Protein AF-A0A9N8V2U1-F1 (afdb_monomer_lite)

Structure (mmCIF, N/CA/C/O backbone):
data_AF-A0A9N8V2U1-F1
#
_entry.id   AF-A0A9N8V2U1-F1
#
loop_
_atom_site.group_PDB
_atom_site.id
_atom_site.type_symbol
_atom_site.label_atom_id
_atom_site.label_alt_id
_atom_site.label_comp_id
_atom_site.label_asym_id
_atom_site.label_entity_id
_atom_site.label_seq_id
_atom_site.pdbx_PDB_ins_code
_atom_site.Cartn_x
_atom_site.Cartn_y
_atom_site.Cartn_z
_atom_site.occupancy
_atom_site.B_iso_or_equiv
_atom_site.auth_seq_id
_atom_site.auth_comp_id
_atom_site.auth_asym_id
_atom_site.auth_atom_id
_atom_site.pdbx_PDB_model_num
ATOM 1 N N . MET A 1 1 ? 3.884 -5.755 17.300 1.00 76.00 1 MET A N 1
ATOM 2 C CA . MET A 1 1 ? 3.274 -5.084 16.131 1.00 76.00 1 MET A CA 1
ATOM 3 C C . MET A 1 1 ? 3.412 -3.585 16.310 1.00 76.00 1 MET A C 1
ATOM 5 O O . MET A 1 1 ? 2.839 -3.036 17.245 1.00 76.00 1 MET A O 1
ATOM 9 N N . THR A 1 2 ? 4.179 -2.945 15.437 1.00 86.50 2 THR A N 1
ATOM 10 C CA . THR A 1 2 ? 4.419 -1.501 15.442 1.00 86.50 2 THR A CA 1
ATOM 11 C C . THR A 1 2 ? 3.370 -0.792 14.589 1.00 86.50 2 TH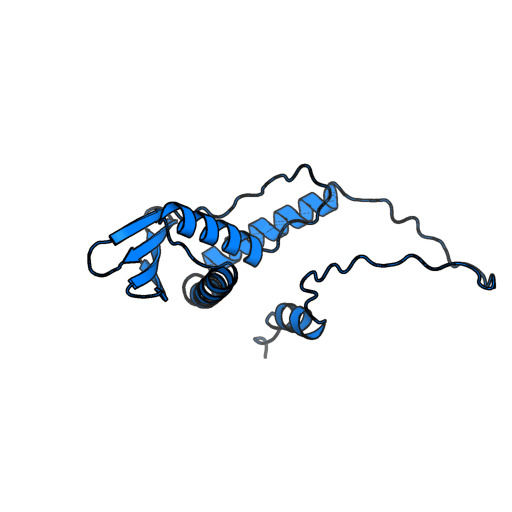R A C 1
ATOM 13 O O . THR A 1 2 ? 3.144 -1.158 13.436 1.00 86.50 2 THR A O 1
ATOM 16 N N . HIS A 1 3 ? 2.723 0.227 15.150 1.00 88.94 3 HIS A N 1
ATOM 17 C CA . HIS A 1 3 ? 1.723 1.039 14.461 1.00 88.94 3 HIS A CA 1
ATOM 18 C C . HIS A 1 3 ? 2.393 2.137 13.625 1.00 88.94 3 HIS A C 1
ATOM 20 O O . HIS A 1 3 ? 3.083 2.993 14.174 1.00 88.94 3 HIS A O 1
ATOM 26 N N . LEU A 1 4 ? 2.163 2.144 12.309 1.00 86.88 4 LEU A N 1
ATOM 27 C CA . LEU A 1 4 ? 2.880 3.014 11.369 1.00 86.88 4 LEU A CA 1
ATOM 28 C C . LEU A 1 4 ? 2.038 4.167 10.811 1.00 86.88 4 LEU A C 1
ATOM 30 O O . LEU A 1 4 ? 2.578 5.240 10.553 1.00 86.88 4 LEU A O 1
ATOM 34 N N . SER A 1 5 ? 0.733 3.966 10.616 1.00 91.75 5 SER A N 1
ATOM 35 C CA . SER A 1 5 ? -0.196 5.002 10.138 1.00 91.75 5 SER A CA 1
ATOM 36 C C . SER A 1 5 ? -1.623 4.684 10.578 1.00 91.75 5 SER A C 1
ATOM 38 O O . SER A 1 5 ? -1.994 3.515 10.676 1.00 91.75 5 SER A O 1
ATOM 40 N N . SER A 1 6 ? -2.425 5.723 10.823 1.00 92.31 6 SER A N 1
ATOM 41 C CA . SER A 1 6 ? -3.859 5.611 11.104 1.00 92.31 6 SER A CA 1
ATOM 42 C C . SER A 1 6 ? -4.644 6.671 10.344 1.00 92.31 6 SER A C 1
ATOM 44 O O . SER A 1 6 ? -4.314 7.865 10.345 1.00 92.31 6 SER A O 1
ATOM 46 N N . ILE A 1 7 ? -5.698 6.229 9.664 1.00 91.44 7 ILE A N 1
ATOM 47 C CA . ILE A 1 7 ? -6.534 7.076 8.825 1.00 91.44 7 ILE A CA 1
ATOM 48 C C . ILE A 1 7 ? -8.005 6.812 9.140 1.00 91.44 7 ILE A C 1
ATOM 50 O O . ILE A 1 7 ? -8.463 5.682 8.972 1.00 91.44 7 ILE A O 1
ATOM 54 N N . PRO A 1 8 ? -8.774 7.843 9.532 1.00 89.69 8 PRO A N 1
ATOM 55 C CA . PRO A 1 8 ? -10.215 7.704 9.680 1.00 89.69 8 PRO A CA 1
ATOM 56 C C . PRO A 1 8 ? -10.865 7.512 8.307 1.00 89.69 8 PRO A C 1
ATOM 58 O O . PRO A 1 8 ? -10.585 8.258 7.364 1.00 89.69 8 PRO A O 1
ATOM 61 N N . VAL A 1 9 ? -11.741 6.515 8.195 1.00 86.56 9 VAL A N 1
ATOM 62 C CA . VAL A 1 9 ? -12.479 6.187 6.970 1.00 86.56 9 VAL A CA 1
ATOM 63 C C . VAL A 1 9 ? -13.924 5.847 7.326 1.00 86.56 9 VAL A C 1
ATOM 65 O O . VAL A 1 9 ? -14.227 4.785 7.874 1.00 86.56 9 VAL A O 1
ATOM 68 N N . GLY A 1 10 ? -14.837 6.765 7.001 1.00 84.44 10 GLY A N 1
ATOM 69 C CA . GLY A 1 10 ? -16.247 6.643 7.367 1.00 84.44 10 GLY A CA 1
ATOM 70 C C . GLY A 1 10 ? -16.422 6.613 8.887 1.00 84.44 10 GLY A C 1
ATOM 71 O O . GLY A 1 10 ? -16.041 7.559 9.568 1.00 84.44 10 GLY A O 1
ATOM 72 N N . ARG A 1 11 ? -17.001 5.524 9.407 1.00 83.81 11 ARG A N 1
ATOM 73 C CA . ARG A 1 11 ? -17.180 5.289 10.853 1.00 83.81 11 ARG A CA 1
ATOM 74 C C . ARG A 1 11 ? -16.014 4.537 11.505 1.00 83.81 11 ARG A C 1
ATOM 76 O O . ARG A 1 11 ? -16.026 4.352 12.715 1.00 83.81 11 ARG A O 1
ATOM 83 N N . GLY A 1 12 ? -15.041 4.097 10.711 1.00 89.56 12 GLY A N 1
ATOM 84 C CA . GLY A 1 12 ? -13.932 3.270 11.167 1.00 89.56 12 GLY A CA 1
ATOM 85 C C . GLY A 1 12 ? -12.568 3.915 10.956 1.00 89.56 12 GLY A C 1
ATOM 86 O O . GLY A 1 12 ? -12.449 5.074 10.557 1.00 89.56 12 GLY A O 1
ATOM 87 N N . HIS A 1 13 ? -11.529 3.130 11.211 1.00 92.56 13 HIS A N 1
ATOM 88 C CA . HIS A 1 13 ? -10.133 3.497 11.027 1.00 92.56 13 HIS A CA 1
ATOM 89 C C . HIS A 1 13 ? -9.410 2.425 10.224 1.00 92.56 13 HIS A C 1
ATOM 91 O O . HIS A 1 13 ? -9.541 1.234 10.502 1.00 92.56 13 HIS A O 1
ATOM 97 N N . ILE A 1 14 ? -8.629 2.869 9.244 1.00 92.88 14 ILE A N 1
ATOM 98 C CA . ILE A 1 14 ? -7.627 2.051 8.571 1.00 92.88 14 ILE A CA 1
ATOM 99 C C . ILE A 1 14 ? -6.306 2.264 9.291 1.00 92.88 14 ILE A C 1
ATOM 101 O O . ILE A 1 14 ? -5.869 3.402 9.460 1.00 92.88 14 ILE A O 1
ATOM 105 N N . ILE A 1 15 ? -5.674 1.171 9.692 1.00 92.81 15 ILE A N 1
ATOM 106 C CA . ILE A 1 15 ? -4.421 1.179 10.431 1.00 92.81 15 ILE A CA 1
ATOM 107 C C . ILE A 1 15 ? -3.395 0.360 9.655 1.00 92.81 15 ILE A C 1
ATOM 109 O O . ILE A 1 15 ? -3.658 -0.778 9.277 1.00 92.81 15 ILE A O 1
ATOM 113 N N . PHE A 1 16 ? -2.218 0.932 9.430 1.00 91.88 16 PHE A N 1
ATOM 114 C CA . PHE A 1 16 ? -1.090 0.230 8.832 1.00 91.88 16 PHE A CA 1
ATOM 115 C C . PHE A 1 16 ? -0.108 -0.163 9.934 1.00 91.88 16 PHE A C 1
ATOM 117 O O . PHE A 1 16 ? 0.340 0.702 10.692 1.00 91.88 16 PHE A O 1
ATOM 124 N N . VAL A 1 17 ? 0.227 -1.450 10.035 1.00 92.12 17 VAL A N 1
ATOM 125 C CA . VAL A 1 17 ? 1.145 -1.968 11.061 1.00 92.12 17 VAL A CA 1
ATOM 126 C C . VAL A 1 17 ? 2.238 -2.835 10.458 1.00 92.12 17 VAL A C 1
ATOM 128 O O . VAL A 1 17 ? 2.054 -3.463 9.414 1.00 92.12 17 VAL A O 1
ATOM 131 N N . ARG A 1 18 ? 3.360 -2.917 11.171 1.00 90.00 18 ARG A N 1
ATOM 132 C CA . ARG A 1 18 ? 4.438 -3.871 10.918 1.00 90.00 18 ARG A CA 1
ATOM 133 C C . ARG A 1 18 ? 4.484 -4.923 12.016 1.00 90.00 18 ARG A C 1
ATOM 135 O O . ARG A 1 18 ? 4.413 -4.606 13.204 1.00 90.00 18 ARG A O 1
ATOM 142 N N . ASN A 1 19 ? 4.617 -6.181 11.625 1.00 87.44 19 ASN A N 1
ATOM 143 C CA . ASN A 1 19 ? 5.007 -7.254 12.518 1.00 87.44 19 ASN A CA 1
ATOM 144 C C . ASN A 1 19 ? 6.539 -7.323 12.562 1.00 87.44 19 ASN A C 1
ATOM 146 O O . ASN A 1 19 ? 7.168 -7.722 11.584 1.00 87.44 19 ASN A O 1
ATOM 150 N N . ASP A 1 20 ? 7.126 -6.897 13.679 1.00 80.38 20 ASP A N 1
ATOM 151 C CA . ASP A 1 20 ? 8.576 -6.739 13.813 1.00 80.38 20 ASP A CA 1
ATOM 152 C C . ASP A 1 20 ? 9.329 -8.079 13.749 1.00 80.38 20 ASP A C 1
ATOM 154 O O . ASP A 1 20 ? 10.437 -8.119 13.219 1.00 80.38 20 ASP A O 1
ATOM 158 N N . ASP A 1 21 ? 8.700 -9.181 14.173 1.00 78.94 21 ASP A N 1
ATOM 159 C CA . ASP A 1 21 ? 9.329 -10.510 14.195 1.00 78.94 21 ASP A CA 1
ATOM 160 C C . ASP A 1 21 ? 9.444 -11.132 12.794 1.00 78.94 21 ASP A C 1
ATOM 162 O O . ASP A 1 21 ? 10.414 -11.819 12.483 1.00 78.94 21 ASP A O 1
ATOM 166 N N . ALA A 1 22 ? 8.455 -10.878 11.931 1.00 73.19 22 ALA A N 1
ATOM 167 C CA . ALA A 1 22 ? 8.350 -11.490 10.603 1.00 73.19 22 ALA A CA 1
ATOM 168 C C . ALA A 1 22 ? 8.667 -10.525 9.447 1.00 73.19 22 ALA A C 1
ATOM 170 O O . ALA A 1 22 ? 8.659 -10.941 8.292 1.00 73.19 22 ALA A O 1
ATOM 171 N N . ARG A 1 23 ? 8.903 -9.233 9.735 1.00 75.19 23 ARG A N 1
ATOM 172 C CA . ARG A 1 23 ? 8.973 -8.138 8.740 1.00 75.19 23 ARG A CA 1
ATOM 173 C C . ARG A 1 23 ? 7.769 -8.088 7.792 1.00 75.19 23 ARG A C 1
ATOM 175 O O . ARG A 1 23 ? 7.852 -7.578 6.677 1.00 75.19 23 ARG A O 1
ATOM 182 N N . ASP A 1 24 ? 6.639 -8.598 8.261 1.00 85.56 24 ASP A N 1
ATOM 183 C CA . ASP A 1 24 ? 5.386 -8.588 7.527 1.00 85.56 24 ASP A CA 1
ATOM 184 C C . ASP A 1 24 ? 4.621 -7.297 7.808 1.00 85.56 24 ASP A C 1
ATOM 186 O O . ASP A 1 24 ? 4.630 -6.774 8.924 1.00 85.56 24 ASP A O 1
ATOM 190 N N . TYR A 1 25 ? 3.893 -6.817 6.808 1.00 89.06 25 TYR A N 1
ATOM 191 C CA . TYR A 1 25 ? 3.061 -5.626 6.916 1.00 89.06 25 TYR A CA 1
ATOM 192 C C . TYR A 1 25 ? 1.590 -6.011 6.843 1.00 89.06 25 TYR A C 1
ATOM 194 O O . TYR A 1 25 ? 1.222 -6.937 6.123 1.00 89.06 25 TYR A O 1
ATOM 202 N N . TYR A 1 26 ? 0.741 -5.301 7.582 1.00 90.00 26 TYR A N 1
ATOM 203 C CA . TYR A 1 26 ? -0.694 -5.565 7.620 1.00 90.00 26 TYR A CA 1
ATOM 204 C C . TYR A 1 26 ? -1.492 -4.268 7.538 1.00 90.00 26 TYR A C 1
ATOM 206 O O . TYR A 1 26 ? -1.127 -3.249 8.130 1.00 90.00 26 TYR A O 1
ATOM 214 N N . VAL A 1 27 ? -2.619 -4.339 6.833 1.00 91.62 27 VAL A N 1
ATOM 215 C CA . VAL A 1 27 ? -3.658 -3.310 6.833 1.00 91.62 27 VAL A CA 1
ATOM 216 C C . VAL A 1 27 ? -4.811 -3.818 7.679 1.00 91.62 27 VAL A C 1
ATOM 218 O O . VAL A 1 27 ? -5.380 -4.871 7.395 1.00 91.62 27 VAL A O 1
ATOM 221 N N . LEU A 1 28 ? -5.150 -3.071 8.720 1.00 92.62 28 LEU A N 1
ATOM 222 C CA . LEU A 1 28 ? -6.261 -3.357 9.610 1.00 92.62 28 LEU A CA 1
ATOM 223 C C . LEU A 1 28 ? -7.384 -2.361 9.347 1.00 92.62 28 LEU A C 1
ATOM 225 O O . LEU A 1 28 ? -7.133 -1.186 9.081 1.00 92.62 28 LEU A O 1
ATOM 229 N N . TYR A 1 29 ? -8.619 -2.826 9.469 1.00 92.31 29 TYR A N 1
ATOM 230 C CA . TYR A 1 29 ? -9.806 -1.989 9.503 1.00 92.31 29 TYR A CA 1
ATOM 231 C C . TYR A 1 29 ? -10.583 -2.257 10.789 1.00 92.31 29 TYR A C 1
ATOM 233 O O . TYR A 1 29 ? -10.920 -3.404 11.083 1.00 92.31 29 TYR A O 1
ATOM 241 N N . TYR A 1 30 ? -10.851 -1.192 11.540 1.00 90.00 30 TYR A N 1
ATOM 242 C CA . TYR A 1 30 ? -11.622 -1.219 12.780 1.00 90.00 30 TYR A CA 1
ATOM 243 C C . TYR A 1 30 ? -12.836 -0.301 12.658 1.00 90.00 30 TYR A C 1
ATOM 245 O O . TYR A 1 30 ? -12.671 0.886 12.382 1.00 90.00 30 TYR A O 1
ATOM 253 N N . ASP A 1 31 ? -14.043 -0.816 12.886 1.00 85.75 31 ASP A N 1
ATOM 254 C CA . ASP A 1 31 ? -15.307 -0.070 12.759 1.00 85.75 31 ASP A CA 1
ATOM 255 C C . ASP A 1 31 ? -16.114 0.029 14.064 1.00 85.75 31 ASP A C 1
ATOM 257 O O . ASP A 1 31 ? -17.270 0.454 14.054 1.00 85.75 31 ASP A O 1
ATOM 261 N N . GLY A 1 32 ? -15.506 -0.349 15.192 1.00 79.38 32 GLY A N 1
ATOM 262 C CA . GLY A 1 32 ? -16.170 -0.399 16.496 1.00 79.38 32 GLY A CA 1
ATOM 263 C C . GLY A 1 32 ? -16.946 -1.690 16.770 1.00 79.38 32 GLY A C 1
ATOM 264 O O . GLY A 1 32 ? -17.250 -1.955 17.929 1.00 79.38 32 GLY A O 1
ATOM 265 N N . TYR A 1 33 ? -17.224 -2.507 15.749 1.00 78.62 33 TYR A N 1
ATOM 266 C CA . TYR A 1 33 ? -17.909 -3.800 15.880 1.00 78.62 33 TYR A CA 1
ATOM 267 C C . TYR A 1 33 ? -16.958 -4.984 15.699 1.00 78.62 33 TYR A C 1
ATOM 269 O O . TYR A 1 33 ? -17.230 -6.078 16.189 1.00 78.62 33 TYR A O 1
ATOM 277 N N . GLY A 1 34 ? -15.823 -4.770 15.034 1.00 82.56 34 GLY A N 1
ATOM 278 C CA . GLY A 1 34 ? -14.761 -5.758 14.931 1.00 82.56 34 GLY A CA 1
ATOM 279 C C . GLY A 1 34 ? -13.505 -5.210 14.269 1.00 82.56 34 GLY A C 1
ATOM 280 O O . GLY A 1 34 ? -13.452 -4.063 13.820 1.00 82.56 34 GLY A O 1
ATOM 281 N N . THR A 1 35 ? -12.486 -6.065 14.206 1.00 89.38 35 THR A N 1
ATOM 282 C CA . THR A 1 35 ? -11.226 -5.777 13.519 1.00 89.38 35 THR A CA 1
ATOM 283 C C . THR A 1 35 ? -11.012 -6.803 12.420 1.00 89.38 35 THR A C 1
ATOM 285 O O . THR A 1 35 ? -10.918 -7.999 12.688 1.00 89.38 35 THR A O 1
ATOM 288 N N . GLN A 1 36 ? -10.893 -6.328 11.187 1.00 90.38 36 GLN A N 1
ATOM 289 C CA . GLN A 1 36 ? -10.461 -7.132 10.048 1.00 90.38 36 GLN A CA 1
ATOM 290 C C . GLN A 1 36 ? -9.022 -6.767 9.702 1.00 90.38 36 GLN A C 1
ATOM 292 O O . GLN A 1 36 ? -8.613 -5.620 9.881 1.00 90.38 36 GLN A O 1
ATOM 297 N N . HIS A 1 37 ? -8.243 -7.730 9.221 1.00 90.31 37 HIS A N 1
ATOM 298 C CA . HIS A 1 37 ? -6.865 -7.486 8.823 1.00 90.31 37 HIS A CA 1
ATOM 299 C C . HIS A 1 37 ? -6.505 -8.286 7.579 1.00 90.31 37 HIS A C 1
ATOM 301 O O . HIS A 1 37 ? -7.000 -9.389 7.363 1.00 90.31 37 HIS A O 1
ATOM 307 N N . VAL A 1 38 ? -5.629 -7.713 6.766 1.00 90.62 38 VAL A N 1
ATOM 308 C CA . VAL A 1 38 ? -5.092 -8.342 5.564 1.00 90.62 38 VAL A CA 1
ATOM 309 C C . VAL A 1 38 ? -3.595 -8.090 5.504 1.00 90.62 38 VAL A C 1
ATOM 311 O O . VAL A 1 38 ? -3.120 -7.009 5.865 1.00 90.62 38 VAL A O 1
ATOM 314 N N . LYS A 1 39 ? -2.839 -9.102 5.077 1.00 88.81 39 LYS A N 1
ATOM 315 C CA . LYS A 1 39 ? -1.403 -8.965 4.846 1.00 88.81 39 LYS A CA 1
ATOM 316 C C . LYS A 1 39 ? -1.175 -8.037 3.652 1.00 88.81 39 LYS A C 1
ATOM 318 O O . LYS A 1 39 ? -1.732 -8.247 2.578 1.00 88.81 39 LYS A O 1
ATOM 323 N N . TYR A 1 40 ? -0.365 -7.007 3.856 1.00 87.81 40 TYR A N 1
ATOM 324 C CA . TYR A 1 40 ? 0.087 -6.112 2.806 1.00 87.81 40 TYR A CA 1
ATOM 325 C C . TYR A 1 40 ? 1.241 -6.774 2.059 1.00 87.81 40 TYR A C 1
ATOM 327 O O . TYR A 1 40 ? 2.330 -6.961 2.606 1.00 87.81 40 TYR A O 1
ATOM 335 N N . ASN A 1 41 ? 0.999 -7.108 0.796 1.00 81.81 41 ASN A N 1
ATOM 336 C CA . ASN A 1 41 ? 2.034 -7.621 -0.083 1.00 81.81 41 ASN A CA 1
ATOM 337 C C . ASN A 1 41 ? 2.740 -6.446 -0.755 1.00 81.81 41 ASN A C 1
ATOM 339 O O . ASN A 1 41 ? 2.120 -5.650 -1.468 1.00 81.81 41 ASN A O 1
ATOM 343 N N . ILE A 1 42 ? 4.050 -6.346 -0.535 1.00 70.88 42 ILE A N 1
ATOM 344 C CA . ILE A 1 42 ? 4.907 -5.489 -1.349 1.00 70.88 42 ILE A CA 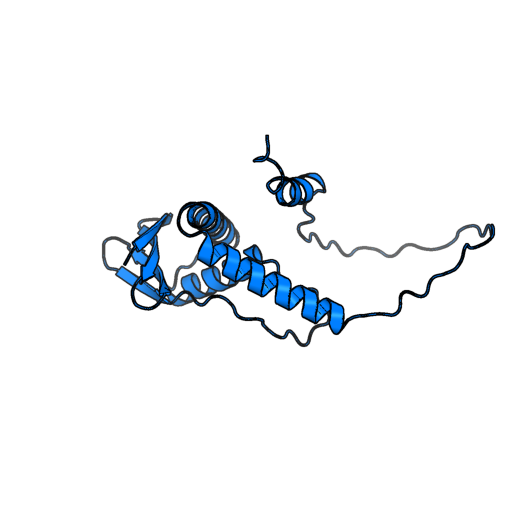1
ATOM 345 C C . ILE A 1 42 ? 4.803 -6.050 -2.764 1.00 70.88 42 ILE A C 1
ATOM 347 O O . ILE A 1 42 ? 5.217 -7.184 -2.992 1.00 70.88 42 ILE A O 1
ATOM 351 N N . ALA A 1 43 ? 4.171 -5.303 -3.674 1.00 60.28 43 ALA A N 1
ATOM 352 C CA . ALA A 1 43 ? 4.032 -5.730 -5.058 1.00 60.28 43 ALA A CA 1
ATOM 353 C C . ALA A 1 43 ? 5.433 -5.998 -5.622 1.00 60.28 43 ALA A C 1
ATOM 355 O O . ALA A 1 43 ? 6.210 -5.067 -5.844 1.00 60.28 43 ALA A O 1
ATOM 356 N N . GLY A 1 44 ? 5.759 -7.282 -5.783 1.00 52.75 44 GLY A N 1
ATOM 357 C CA . GLY A 1 44 ? 6.916 -7.720 -6.547 1.00 52.75 44 GLY A CA 1
ATOM 358 C C . GLY A 1 44 ? 6.731 -7.331 -8.008 1.00 52.75 44 GLY A C 1
ATOM 359 O O . GLY A 1 44 ? 5.624 -6.997 -8.433 1.00 52.75 44 GLY A O 1
ATOM 360 N N . MET A 1 45 ? 7.822 -7.334 -8.770 1.00 48.69 45 MET A N 1
ATOM 361 C CA . MET A 1 45 ? 7.770 -6.984 -10.185 1.00 48.69 45 MET A CA 1
ATOM 362 C C . MET A 1 45 ? 6.726 -7.824 -10.919 1.00 48.69 45 MET A C 1
ATOM 364 O O . MET A 1 45 ? 6.894 -9.028 -11.093 1.00 48.69 45 MET A O 1
ATOM 368 N N . GLU A 1 46 ? 5.661 -7.179 -11.382 1.00 46.41 46 GLU A N 1
ATOM 369 C CA . GLU A 1 46 ? 4.836 -7.749 -12.433 1.00 46.41 46 GLU A CA 1
ATOM 370 C C . GLU A 1 46 ? 5.662 -7.642 -13.718 1.00 46.41 46 GLU A C 1
ATOM 372 O O . GLU A 1 46 ? 5.882 -6.537 -14.221 1.00 46.41 46 GLU A O 1
ATOM 377 N N . SER A 1 47 ? 6.145 -8.772 -14.241 1.00 39.69 47 SER A N 1
ATOM 378 C CA . SER A 1 47 ? 6.648 -8.849 -15.612 1.00 39.69 47 SER A CA 1
ATOM 379 C C . SER A 1 47 ? 5.456 -8.615 -16.533 1.00 39.69 47 SER A C 1
ATOM 381 O O . SER A 1 47 ? 4.751 -9.543 -16.929 1.00 39.69 47 SER A O 1
ATOM 383 N N . THR A 1 48 ? 5.132 -7.357 -16.802 1.00 44.41 48 THR A N 1
ATOM 384 C CA . THR A 1 48 ? 4.091 -7.071 -17.773 1.00 44.41 48 THR A CA 1
ATOM 385 C C . THR A 1 48 ? 4.648 -7.434 -19.138 1.00 44.41 48 THR A C 1
ATOM 387 O O . THR A 1 48 ? 5.561 -6.768 -19.608 1.00 44.41 48 THR A O 1
ATOM 390 N N . GLU A 1 49 ? 4.052 -8.424 -19.804 1.00 45.28 49 GLU A N 1
ATOM 391 C CA . GLU A 1 49 ? 4.245 -8.744 -21.236 1.00 45.28 49 GLU A CA 1
ATOM 392 C C . GLU A 1 49 ? 3.918 -7.560 -22.179 1.00 45.28 49 GLU A C 1
ATOM 394 O O . GLU A 1 49 ? 3.905 -7.696 -23.397 1.00 45.28 49 GLU A O 1
ATOM 399 N N . ASN A 1 50 ? 3.612 -6.388 -21.621 1.00 53.31 50 ASN A N 1
ATOM 400 C CA . ASN A 1 50 ? 3.351 -5.160 -22.340 1.00 53.31 50 ASN A CA 1
ATOM 401 C C . ASN A 1 50 ? 4.623 -4.313 -22.383 1.00 53.31 50 ASN A C 1
ATOM 403 O O . ASN A 1 50 ? 5.219 -4.071 -21.333 1.00 53.31 50 ASN A O 1
ATOM 407 N N . ASP A 1 51 ? 4.905 -3.720 -23.547 1.00 62.28 51 ASP A N 1
ATOM 408 C CA . ASP A 1 51 ? 5.969 -2.726 -23.791 1.00 62.28 51 ASP A CA 1
ATOM 409 C C . ASP A 1 51 ? 5.795 -1.397 -23.013 1.00 62.28 51 ASP A C 1
ATOM 411 O O . ASP A 1 51 ? 6.255 -0.327 -23.415 1.00 62.28 51 ASP A O 1
ATOM 415 N N . LYS A 1 52 ? 5.044 -1.405 -21.909 1.00 68.38 52 LYS A N 1
ATOM 416 C CA . LYS A 1 52 ? 4.743 -0.223 -21.109 1.00 68.38 52 LYS A CA 1
ATOM 417 C C . LYS A 1 52 ? 5.778 -0.080 -20.008 1.00 68.38 52 LYS A C 1
ATOM 419 O O . LYS A 1 52 ? 6.083 -1.024 -19.287 1.00 68.38 52 LYS A O 1
ATOM 424 N N . LYS A 1 53 ? 6.249 1.154 -19.831 1.00 72.75 53 LYS A N 1
ATOM 425 C CA . LYS A 1 53 ? 7.126 1.540 -18.723 1.00 72.75 53 LYS A CA 1
ATOM 426 C C . LYS A 1 53 ? 6.544 1.054 -17.380 1.00 72.75 53 LYS A C 1
ATOM 428 O O . LYS A 1 53 ? 5.338 1.222 -17.163 1.00 72.75 53 LYS A O 1
ATOM 433 N N . PRO A 1 54 ? 7.375 0.523 -16.464 1.00 76.81 54 PRO A N 1
ATOM 434 C CA . PRO A 1 54 ? 6.905 0.043 -15.172 1.00 76.81 54 PRO A CA 1
ATOM 435 C C . PRO A 1 54 ? 6.243 1.154 -14.354 1.00 76.81 54 PRO A C 1
ATOM 437 O O . PRO A 1 54 ? 6.617 2.331 -14.422 1.00 76.81 54 PRO A O 1
ATOM 440 N N . ALA A 1 55 ? 5.250 0.760 -13.559 1.00 76.38 55 ALA A N 1
ATOM 441 C CA . ALA A 1 55 ? 4.546 1.652 -12.652 1.00 76.38 55 ALA A CA 1
ATOM 442 C C . ALA A 1 55 ? 5.496 2.212 -11.583 1.00 76.38 55 ALA A C 1
ATOM 444 O O . ALA A 1 55 ? 6.317 1.478 -11.039 1.00 76.38 55 ALA A O 1
ATOM 445 N N . THR A 1 56 ? 5.363 3.498 -11.246 1.00 85.38 56 THR A N 1
ATOM 446 C CA . THR A 1 56 ? 6.196 4.127 -10.208 1.00 85.38 56 THR A CA 1
ATOM 447 C C . THR A 1 56 ? 5.978 3.485 -8.836 1.00 85.38 56 THR A C 1
ATOM 449 O O . THR A 1 56 ? 4.916 2.923 -8.568 1.00 85.38 56 THR A O 1
ATOM 452 N N . ALA A 1 57 ? 6.952 3.630 -7.931 1.00 85.62 57 ALA A N 1
ATOM 453 C CA . ALA A 1 57 ? 6.896 3.099 -6.563 1.00 85.62 57 ALA A CA 1
ATOM 454 C C . ALA A 1 57 ? 5.584 3.439 -5.825 1.00 85.62 57 ALA A C 1
ATOM 456 O O . ALA A 1 57 ? 4.963 2.573 -5.208 1.00 85.62 57 ALA A O 1
ATOM 457 N N . PHE A 1 58 ? 5.101 4.682 -5.952 1.00 87.25 58 PHE A N 1
ATOM 458 C CA . PHE A 1 58 ? 3.821 5.084 -5.365 1.00 87.25 58 PHE A CA 1
ATOM 459 C C . PHE A 1 58 ? 2.622 4.376 -6.014 1.00 87.25 58 PHE A C 1
ATOM 461 O O . PHE A 1 58 ? 1.673 4.011 -5.321 1.00 87.25 58 PHE A O 1
ATOM 468 N N . ILE A 1 59 ? 2.640 4.165 -7.334 1.00 85.69 59 ILE A N 1
ATOM 469 C CA . ILE A 1 59 ? 1.565 3.448 -8.030 1.00 85.69 59 ILE A CA 1
ATOM 470 C C . ILE A 1 59 ? 1.557 1.967 -7.639 1.00 85.69 59 ILE A C 1
ATOM 472 O O . ILE A 1 59 ? 0.474 1.424 -7.432 1.00 85.69 59 ILE A O 1
ATOM 476 N N . LEU A 1 60 ? 2.726 1.341 -7.467 1.00 84.56 60 LEU A N 1
ATOM 477 C CA . LEU A 1 60 ? 2.843 -0.018 -6.928 1.00 84.56 60 LEU A CA 1
ATOM 478 C C . LEU A 1 60 ? 2.240 -0.103 -5.521 1.00 84.56 60 LEU A C 1
ATOM 480 O O . LEU A 1 60 ? 1.335 -0.900 -5.290 1.00 84.56 60 LEU A O 1
ATOM 484 N N . HIS A 1 61 ? 2.635 0.798 -4.617 1.00 87.00 61 HIS A N 1
ATOM 485 C CA . HIS A 1 61 ? 2.046 0.880 -3.277 1.00 87.00 61 HIS A CA 1
ATOM 486 C C . HIS A 1 61 ? 0.525 1.068 -3.316 1.00 87.00 61 HIS A C 1
ATOM 488 O O . HIS A 1 61 ? -0.220 0.390 -2.611 1.00 87.00 61 HIS A O 1
ATOM 494 N N . ARG A 1 62 ? 0.037 1.979 -4.161 1.00 88.88 62 ARG A N 1
ATOM 495 C CA . ARG A 1 62 ? -1.395 2.234 -4.321 1.00 88.88 62 ARG A CA 1
ATOM 496 C C . ARG A 1 62 ? -2.144 0.987 -4.799 1.00 88.88 62 ARG A C 1
ATOM 498 O O . ARG A 1 62 ? -3.240 0.743 -4.299 1.00 88.88 62 ARG A O 1
ATOM 505 N N . LYS A 1 63 ? -1.590 0.229 -5.752 1.00 86.62 63 LYS A N 1
ATOM 506 C CA . LYS A 1 63 ? -2.174 -1.039 -6.216 1.00 86.62 63 LYS A CA 1
ATOM 507 C C . LYS A 1 63 ? -2.278 -2.040 -5.061 1.00 86.62 63 LYS A C 1
ATOM 509 O O . LYS A 1 63 ? -3.383 -2.494 -4.780 1.00 86.62 63 LYS A O 1
ATOM 514 N N . SER A 1 64 ? -1.190 -2.266 -4.319 1.00 88.81 64 SER A N 1
ATOM 515 C CA . SER A 1 64 ? -1.193 -3.135 -3.130 1.00 88.81 64 SER A CA 1
ATOM 516 C C . SER A 1 64 ? -2.233 -2.698 -2.090 1.00 88.81 64 SER A C 1
ATOM 518 O O . SER A 1 64 ? -2.962 -3.520 -1.536 1.00 88.81 64 SER A O 1
ATOM 520 N N . MET A 1 65 ? -2.363 -1.391 -1.838 1.00 90.81 65 MET A N 1
ATOM 521 C CA . MET A 1 65 ? -3.388 -0.865 -0.928 1.00 90.81 65 MET A CA 1
ATOM 522 C C . MET A 1 65 ? -4.807 -1.090 -1.456 1.00 90.81 65 MET A C 1
ATOM 524 O O . MET A 1 65 ? -5.700 -1.423 -0.682 1.00 90.81 65 MET A O 1
ATOM 528 N N . GLN A 1 66 ? -5.030 -0.920 -2.760 1.00 90.06 66 GLN A N 1
ATOM 529 C CA . GLN A 1 66 ? -6.325 -1.179 -3.385 1.00 90.06 66 GLN A CA 1
ATOM 530 C C . GLN A 1 66 ? -6.734 -2.650 -3.241 1.00 90.06 66 GLN A C 1
ATOM 532 O O . GLN A 1 66 ? -7.890 -2.919 -2.922 1.00 90.06 66 GLN A O 1
ATOM 537 N N . GLU A 1 67 ? -5.805 -3.589 -3.412 1.00 88.69 67 GLU A N 1
ATOM 538 C CA . GLU A 1 67 ? -6.055 -5.012 -3.156 1.00 88.69 67 GLU A CA 1
ATOM 539 C C . GLU A 1 67 ? -6.423 -5.269 -1.695 1.00 88.69 67 GLU A C 1
ATOM 541 O O . GLU A 1 67 ? -7.427 -5.927 -1.424 1.00 88.69 67 GLU A O 1
ATOM 546 N N . CYS A 1 68 ? -5.682 -4.672 -0.755 1.00 89.94 68 CYS A N 1
ATOM 547 C CA . CYS A 1 68 ? -6.004 -4.763 0.668 1.00 89.94 68 CYS A CA 1
ATOM 548 C C . CYS A 1 68 ? -7.431 -4.267 0.949 1.00 89.94 68 CYS A C 1
ATOM 550 O O . CYS A 1 68 ? -8.193 -4.927 1.650 1.00 89.94 68 CYS A O 1
ATOM 552 N N . PHE A 1 69 ? -7.826 -3.129 0.374 1.00 91.56 69 PHE A N 1
ATOM 553 C CA . PHE A 1 69 ? -9.171 -2.576 0.551 1.00 91.56 69 PHE A CA 1
ATOM 554 C C . PHE A 1 69 ? -10.258 -3.454 -0.068 1.00 91.56 69 PHE A C 1
ATOM 556 O O . PHE A 1 69 ? -11.320 -3.604 0.534 1.00 91.56 69 PHE A O 1
ATOM 563 N N . ASN A 1 70 ? -9.990 -4.061 -1.225 1.00 88.50 70 ASN A N 1
ATOM 564 C CA . ASN A 1 70 ? -10.913 -4.995 -1.862 1.00 88.50 70 ASN A CA 1
ATOM 565 C C . ASN A 1 70 ? -11.122 -6.251 -1.001 1.00 88.50 70 ASN A C 1
ATOM 567 O O . ASN A 1 70 ? -12.263 -6.669 -0.818 1.00 88.50 70 ASN A O 1
ATOM 571 N N . ILE A 1 71 ? -10.050 -6.818 -0.432 1.00 89.38 71 ILE A N 1
ATOM 572 C CA . ILE A 1 71 ? -10.119 -7.993 0.457 1.00 89.38 71 ILE A CA 1
ATOM 573 C C . ILE A 1 71 ? -10.864 -7.656 1.752 1.00 89.38 71 ILE A C 1
ATOM 575 O O . ILE A 1 71 ? -11.708 -8.427 2.197 1.00 89.38 71 ILE A O 1
ATOM 579 N N . LEU A 1 72 ? -10.620 -6.470 2.315 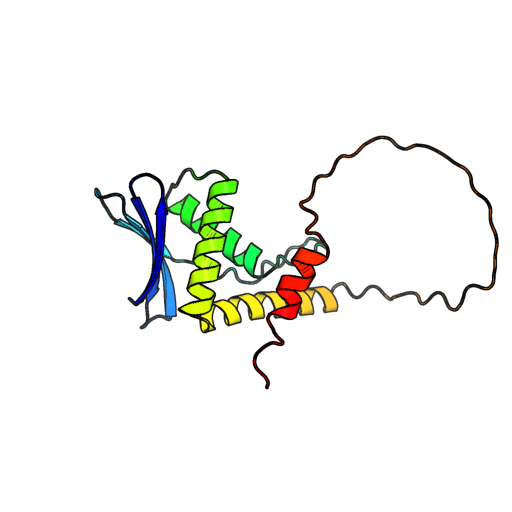1.00 88.00 72 LEU A N 1
ATOM 580 C CA . LEU A 1 72 ? -11.360 -5.941 3.467 1.00 88.00 72 LEU A CA 1
ATOM 581 C C . LEU A 1 72 ? -12.804 -5.521 3.116 1.00 88.00 72 LEU A C 1
ATOM 583 O O . LEU A 1 72 ? -13.513 -4.984 3.967 1.00 88.00 72 LEU A O 1
ATOM 587 N N . ASN A 1 73 ? -13.241 -5.728 1.867 1.00 88.50 73 ASN A N 1
ATOM 588 C CA . ASN A 1 73 ? -14.561 -5.374 1.342 1.00 88.50 73 ASN A CA 1
ATOM 589 C C . ASN A 1 73 ? -14.938 -3.894 1.569 1.00 88.50 73 ASN A C 1
ATOM 591 O O . ASN A 1 73 ? -16.107 -3.531 1.737 1.00 88.50 73 ASN A O 1
ATOM 595 N N . LEU A 1 74 ? -13.934 -3.012 1.565 1.00 86.81 74 LEU A N 1
ATOM 596 C CA . LEU A 1 74 ? -14.122 -1.575 1.690 1.00 86.81 74 LEU A CA 1
ATOM 597 C C . LEU A 1 74 ? -14.513 -1.018 0.319 1.00 86.81 74 LEU A C 1
ATOM 599 O O . LEU A 1 74 ? -13.683 -0.892 -0.580 1.00 86.81 74 LEU A O 1
ATOM 603 N N . LYS A 1 75 ? -15.787 -0.647 0.156 1.00 87.88 75 LYS A N 1
ATOM 604 C CA . LYS A 1 75 ? -16.333 -0.061 -1.085 1.00 87.88 75 LYS A CA 1
ATOM 605 C C . LYS A 1 75 ? -15.890 1.398 -1.283 1.00 87.88 75 LYS A C 1
ATOM 607 O O . LYS A 1 75 ? -16.711 2.314 -1.324 1.00 87.88 75 LYS A O 1
ATOM 612 N N . LEU A 1 76 ? -14.581 1.626 -1.365 1.00 88.12 76 LEU A N 1
ATOM 613 C CA . LEU A 1 76 ? -13.976 2.949 -1.505 1.00 88.12 76 LEU A CA 1
ATOM 614 C C . LEU A 1 76 ? -13.979 3.403 -2.963 1.00 88.12 76 LEU A C 1
ATOM 616 O O . LEU A 1 76 ? -13.669 2.639 -3.878 1.00 88.12 76 LEU A O 1
ATOM 620 N N . LYS A 1 77 ? -14.273 4.686 -3.197 1.00 90.50 77 LYS A N 1
ATOM 621 C CA . LYS A 1 77 ? -14.152 5.263 -4.539 1.00 90.50 77 LYS A CA 1
ATOM 622 C C . LYS A 1 77 ? -12.677 5.389 -4.910 1.00 90.50 77 LYS A C 1
ATOM 624 O O . LYS A 1 77 ? -11.819 5.621 -4.059 1.00 90.50 77 LYS A O 1
ATOM 629 N N . ARG A 1 78 ? -12.374 5.360 -6.213 1.00 87.88 78 ARG A N 1
ATOM 630 C CA . ARG A 1 78 ? -11.003 5.524 -6.742 1.00 87.88 78 ARG A CA 1
ATOM 631 C C . ARG A 1 78 ? -10.278 6.747 -6.163 1.00 87.88 78 ARG A C 1
ATOM 633 O O . ARG A 1 78 ? -9.077 6.683 -5.892 1.00 87.88 78 ARG A O 1
ATOM 640 N N . GLN A 1 79 ? -10.985 7.863 -5.987 1.00 90.94 79 GLN A N 1
ATOM 641 C CA . GLN A 1 79 ? -10.426 9.090 -5.411 1.00 90.94 79 GLN A CA 1
ATOM 642 C C . GLN A 1 79 ? -10.027 8.904 -3.941 1.00 90.94 79 GLN A C 1
ATOM 644 O O . GLN A 1 79 ? -8.933 9.314 -3.559 1.00 90.94 79 GLN A O 1
ATOM 649 N N . ASP A 1 80 ? -10.858 8.226 -3.153 1.00 89.62 80 ASP A N 1
ATOM 650 C CA . ASP A 1 80 ? -10.604 7.963 -1.734 1.00 89.62 80 ASP A CA 1
ATOM 651 C C . ASP A 1 80 ? -9.419 7.019 -1.553 1.00 89.62 80 ASP A C 1
ATOM 653 O O . ASP A 1 80 ? -8.527 7.317 -0.764 1.00 89.62 80 ASP A O 1
ATOM 657 N N . ILE A 1 81 ? -9.327 5.967 -2.375 1.00 90.12 81 ILE A N 1
ATOM 658 C CA . ILE A 1 81 ? -8.161 5.069 -2.409 1.00 90.12 81 ILE A CA 1
ATOM 659 C C . ILE A 1 81 ? -6.880 5.884 -2.619 1.00 90.12 81 ILE A C 1
ATOM 661 O O . ILE A 1 81 ? -5.927 5.756 -1.862 1.00 90.12 81 ILE A O 1
ATOM 665 N N . SER A 1 82 ? -6.881 6.797 -3.598 1.00 91.06 82 SER A N 1
ATOM 666 C CA . SER A 1 82 ? -5.726 7.666 -3.881 1.00 91.06 82 SER A CA 1
ATOM 667 C C . SER A 1 82 ? -5.325 8.512 -2.672 1.00 91.06 82 SER A C 1
ATOM 669 O O . SER A 1 82 ? -4.142 8.622 -2.359 1.00 91.06 82 SER A O 1
ATOM 671 N N . LYS A 1 83 ? -6.310 9.137 -2.015 1.00 91.50 83 LYS A N 1
ATOM 672 C CA . LYS A 1 83 ? -6.098 10.029 -0.869 1.00 91.50 83 LYS A CA 1
ATOM 673 C C . LYS A 1 83 ? -5.558 9.261 0.334 1.00 91.50 83 LYS A C 1
ATOM 675 O O . LYS A 1 83 ? -4.583 9.700 0.940 1.00 91.50 83 LYS A O 1
ATOM 680 N N . ILE A 1 84 ? -6.164 8.115 0.639 1.00 92.75 84 ILE A N 1
ATOM 681 C CA . ILE A 1 84 ? -5.768 7.244 1.745 1.00 92.75 84 ILE A CA 1
ATOM 682 C C . ILE A 1 84 ? -4.353 6.716 1.491 1.00 92.75 84 ILE A C 1
ATOM 684 O O . ILE A 1 84 ? -3.478 6.949 2.318 1.00 92.75 84 ILE A O 1
ATOM 688 N N . SER A 1 85 ? -4.080 6.123 0.321 1.00 92.62 85 SER A N 1
ATOM 689 C CA . SER A 1 85 ? -2.738 5.633 -0.031 1.00 92.62 85 SER A CA 1
ATOM 690 C C . SER A 1 85 ? -1.685 6.741 0.006 1.00 92.62 85 SER A C 1
ATOM 692 O O . SER A 1 85 ? -0.596 6.531 0.525 1.00 92.62 85 SER A O 1
ATOM 694 N N . LYS A 1 86 ? -1.996 7.952 -0.478 1.00 92.81 86 LYS A N 1
ATOM 695 C CA . LYS A 1 86 ? -1.069 9.096 -0.403 1.00 92.81 86 LYS A CA 1
ATOM 696 C C . LYS A 1 86 ? -0.739 9.473 1.040 1.00 92.81 86 LYS A C 1
ATOM 698 O O . LYS A 1 86 ? 0.401 9.830 1.325 1.00 92.81 86 LYS A O 1
ATOM 703 N N . LYS A 1 87 ? -1.721 9.423 1.942 1.00 93.50 87 LYS A N 1
ATOM 704 C CA . LYS A 1 87 ? -1.499 9.716 3.359 1.00 93.50 87 LYS A CA 1
ATOM 705 C C . LYS A 1 87 ? -0.669 8.616 4.031 1.00 93.50 87 LYS A C 1
ATOM 707 O O . LYS A 1 87 ? 0.326 8.955 4.657 1.00 93.50 87 LYS A O 1
ATOM 712 N N . ILE A 1 88 ? -0.988 7.337 3.803 1.00 93.38 88 ILE A N 1
ATOM 713 C CA . ILE A 1 88 ? -0.188 6.207 4.318 1.00 93.38 88 ILE A CA 1
ATOM 714 C C . ILE A 1 88 ? 1.251 6.308 3.817 1.00 93.38 88 ILE A C 1
ATOM 716 O O . ILE A 1 88 ? 2.174 6.245 4.615 1.00 93.38 88 ILE A O 1
ATOM 720 N N . TRP A 1 89 ? 1.457 6.551 2.522 1.00 93.50 89 TRP A N 1
ATOM 721 C CA . TRP A 1 89 ? 2.791 6.719 1.942 1.00 93.50 89 TRP A CA 1
ATOM 722 C C . TRP A 1 89 ? 3.604 7.824 2.629 1.00 93.50 89 TRP A C 1
ATOM 724 O O . TRP A 1 89 ? 4.780 7.635 2.939 1.00 93.50 89 TRP A O 1
ATOM 734 N N . LYS A 1 90 ? 2.978 8.977 2.899 1.00 92.69 90 LYS A N 1
ATOM 735 C CA . LYS A 1 90 ? 3.619 10.090 3.615 1.00 92.69 90 LYS A CA 1
ATOM 736 C C . LYS A 1 90 ? 3.959 9.741 5.060 1.00 92.69 90 LYS A C 1
ATOM 738 O O . LYS A 1 90 ? 5.004 10.174 5.539 1.00 92.69 90 LYS A O 1
ATOM 743 N N . ASP A 1 91 ? 3.091 9.000 5.739 1.00 90.94 91 ASP A N 1
ATOM 744 C CA . ASP A 1 91 ? 3.332 8.561 7.112 1.00 90.94 91 ASP A CA 1
ATOM 745 C C . ASP A 1 91 ? 4.475 7.537 7.147 1.00 90.94 91 ASP A C 1
ATOM 747 O O . ASP A 1 91 ? 5.435 7.725 7.887 1.00 90.94 91 ASP A O 1
ATOM 751 N N . LEU A 1 92 ? 4.446 6.537 6.258 1.00 89.44 92 LEU A N 1
ATOM 752 C CA . LEU A 1 92 ? 5.500 5.528 6.099 1.00 89.44 92 LEU A CA 1
ATOM 753 C C . LEU A 1 92 ? 6.855 6.140 5.753 1.00 89.44 92 LEU A C 1
ATOM 755 O O . LEU A 1 92 ? 7.869 5.722 6.294 1.00 89.44 92 LEU A O 1
ATOM 759 N N . SER A 1 93 ? 6.877 7.189 4.930 1.00 89.50 93 SER A N 1
ATOM 760 C CA . SER A 1 93 ? 8.109 7.928 4.614 1.00 89.50 93 SER A CA 1
ATOM 761 C C . SER A 1 93 ? 8.783 8.540 5.849 1.00 89.50 93 SER A C 1
ATOM 763 O O . SER A 1 93 ? 9.946 8.923 5.773 1.00 89.50 93 SER A O 1
ATOM 765 N N . LYS A 1 94 ? 8.071 8.648 6.977 1.00 89.81 94 LYS A N 1
ATOM 766 C CA . LYS A 1 94 ? 8.599 9.138 8.255 1.00 89.81 94 LYS A CA 1
ATOM 767 C C . LYS A 1 94 ? 8.787 8.018 9.275 1.00 89.81 94 LYS A C 1
ATOM 769 O O . LYS A 1 94 ? 9.724 8.082 10.062 1.00 89.81 94 LYS A O 1
ATOM 774 N N . THR A 1 95 ? 7.882 7.040 9.300 1.00 89.56 95 THR A N 1
ATOM 775 C CA . THR A 1 95 ? 7.826 6.007 10.346 1.00 89.56 95 THR A CA 1
ATOM 776 C C . THR A 1 95 ? 8.555 4.717 9.979 1.00 89.56 95 THR A C 1
ATOM 778 O O . THR A 1 95 ? 9.089 4.062 10.869 1.00 89.56 95 THR A O 1
ATOM 781 N N . ASP A 1 96 ? 8.617 4.358 8.695 1.00 87.75 96 ASP A N 1
ATOM 782 C CA . ASP A 1 96 ? 9.322 3.172 8.197 1.00 87.75 96 ASP A CA 1
ATOM 783 C C . ASP A 1 96 ? 9.969 3.452 6.831 1.00 87.75 96 ASP A C 1
ATOM 785 O O . ASP A 1 96 ? 9.478 3.070 5.763 1.00 87.75 96 ASP A O 1
ATOM 789 N N . THR A 1 97 ? 11.105 4.150 6.873 1.00 89.38 97 THR A N 1
ATOM 790 C CA . THR A 1 97 ? 11.882 4.506 5.679 1.00 89.38 97 THR A CA 1
ATOM 791 C C . THR A 1 97 ? 12.432 3.281 4.948 1.00 89.38 97 THR A C 1
ATOM 793 O O . THR A 1 97 ? 12.570 3.322 3.727 1.00 89.38 97 THR A O 1
ATOM 796 N N . GLN A 1 98 ? 12.690 2.175 5.655 1.00 87.75 98 GLN A N 1
ATOM 797 C CA . GLN A 1 98 ? 13.211 0.940 5.059 1.00 87.75 98 GLN A CA 1
ATOM 798 C C . GLN A 1 98 ? 12.201 0.306 4.099 1.00 87.75 98 GLN A C 1
ATOM 800 O O . GLN A 1 98 ? 12.574 -0.103 2.996 1.00 87.75 98 GLN A O 1
ATOM 805 N N . LEU A 1 99 ? 10.918 0.273 4.475 1.00 86.88 99 LEU A N 1
ATOM 806 C CA . LEU A 1 99 ? 9.856 -0.192 3.582 1.00 86.88 99 LEU A CA 1
ATOM 807 C C . LEU A 1 99 ? 9.778 0.662 2.312 1.00 86.88 99 LEU A C 1
ATOM 809 O O . LEU A 1 99 ? 9.686 0.130 1.206 1.00 86.88 99 LEU A O 1
ATOM 813 N N . ILE A 1 100 ? 9.817 1.987 2.463 1.00 89.06 100 ILE A N 1
ATOM 814 C CA . ILE A 1 100 ? 9.739 2.911 1.326 1.00 89.06 100 ILE A CA 1
ATOM 815 C C . ILE A 1 100 ? 10.915 2.708 0.375 1.00 89.06 100 ILE A C 1
ATOM 817 O O . ILE A 1 100 ? 10.701 2.619 -0.835 1.00 89.06 100 ILE A O 1
ATOM 821 N N . GLU A 1 101 ? 12.131 2.581 0.902 1.00 88.19 101 GLU A N 1
ATOM 822 C CA . GLU A 1 101 ? 13.307 2.307 0.079 1.00 88.19 101 GLU A CA 1
ATOM 823 C C . GLU A 1 101 ? 13.223 0.941 -0.605 1.00 88.19 101 GLU A C 1
ATOM 825 O O . GLU A 1 101 ? 13.530 0.853 -1.788 1.00 88.19 101 GLU A O 1
ATOM 830 N N . THR A 1 102 ? 12.681 -0.084 0.056 1.00 86.44 102 THR A N 1
ATOM 831 C CA . THR A 1 102 ? 12.458 -1.406 -0.561 1.00 86.44 102 THR A CA 1
ATOM 832 C C . THR A 1 102 ? 11.480 -1.324 -1.743 1.00 86.44 102 THR A C 1
ATOM 834 O O . THR A 1 102 ? 11.705 -1.916 -2.802 1.00 86.44 102 THR A O 1
ATOM 837 N N . ILE A 1 103 ? 10.395 -0.553 -1.606 1.00 85.12 103 ILE A N 1
ATOM 838 C CA . ILE A 1 103 ? 9.424 -0.345 -2.694 1.00 85.12 103 ILE A CA 1
ATOM 839 C C . ILE A 1 103 ? 10.057 0.473 -3.832 1.00 85.12 103 ILE A C 1
ATOM 841 O O . ILE A 1 103 ? 9.859 0.161 -5.009 1.00 85.12 103 ILE A O 1
ATOM 845 N N . LYS A 1 104 ? 10.840 1.511 -3.510 1.00 86.88 104 LYS A N 1
ATOM 846 C CA . LYS A 1 104 ? 11.576 2.302 -4.509 1.00 86.88 104 LYS A CA 1
ATOM 847 C C . LYS A 1 104 ? 12.621 1.468 -5.242 1.00 86.88 104 LYS A C 1
ATOM 849 O O . LYS A 1 104 ? 12.748 1.603 -6.454 1.00 86.88 104 LYS A O 1
ATOM 854 N N . GLU A 1 105 ? 13.348 0.614 -4.536 1.00 85.50 105 GLU A N 1
ATOM 855 C CA . GLU A 1 105 ? 14.342 -0.291 -5.105 1.00 85.50 105 GLU A CA 1
ATOM 856 C C . GLU A 1 105 ? 13.690 -1.303 -6.043 1.00 85.50 105 GLU A C 1
ATOM 858 O O . GLU A 1 105 ? 14.140 -1.456 -7.175 1.00 85.50 105 GLU A O 1
ATOM 863 N N . SER A 1 106 ? 12.552 -1.876 -5.646 1.00 79.38 106 SER A N 1
ATOM 864 C CA . SER A 1 106 ? 11.752 -2.743 -6.519 1.00 79.38 106 SER A CA 1
ATOM 865 C C . SER A 1 106 ? 11.369 -2.034 -7.826 1.00 79.38 106 SER A C 1
ATOM 867 O O . SER A 1 106 ? 11.490 -2.608 -8.907 1.00 79.38 106 SER A O 1
ATOM 869 N N . TYR A 1 107 ? 10.978 -0.756 -7.755 1.00 83.50 107 TYR A N 1
ATOM 870 C CA . TYR A 1 107 ? 10.720 0.061 -8.945 1.00 83.50 107 TYR A CA 1
ATOM 871 C C . TYR A 1 107 ? 11.987 0.358 -9.766 1.00 83.50 107 TYR A C 1
ATOM 873 O O . TYR A 1 107 ? 11.939 0.267 -10.992 1.00 83.50 107 TYR A O 1
ATOM 881 N N . ARG A 1 108 ? 13.111 0.714 -9.127 1.00 83.25 108 ARG A N 1
ATOM 882 C CA . ARG A 1 108 ? 14.385 0.981 -9.820 1.00 83.25 108 ARG A CA 1
ATOM 883 C C . ARG A 1 108 ? 14.843 -0.239 -10.602 1.00 83.25 108 ARG A C 1
ATOM 885 O O . ARG A 1 108 ? 15.100 -0.117 -11.795 1.00 83.25 108 ARG A O 1
ATOM 892 N N . ASN A 1 109 ? 14.831 -1.403 -9.962 1.00 80.94 109 ASN A N 1
ATOM 893 C CA . ASN A 1 109 ? 15.200 -2.662 -10.591 1.00 80.94 109 ASN A CA 1
ATOM 894 C C . ASN A 1 109 ? 14.279 -2.951 -11.792 1.00 80.94 109 ASN A C 1
ATOM 896 O O . ASN A 1 109 ? 14.757 -3.327 -12.859 1.00 80.94 109 ASN A O 1
ATOM 900 N N . ALA A 1 110 ? 12.968 -2.699 -11.664 1.00 75.94 110 ALA A N 1
ATOM 901 C CA . ALA A 1 110 ? 12.013 -2.933 -12.750 1.00 75.94 110 ALA A CA 1
ATOM 902 C C . ALA A 1 110 ? 12.260 -1.976 -13.920 1.00 75.94 110 ALA A C 1
ATOM 904 O O . ALA A 1 110 ? 12.146 -2.343 -15.088 1.00 75.94 110 ALA A O 1
ATOM 905 N N . LEU A 1 111 ? 12.615 -0.728 -13.613 1.00 81.25 111 LEU A N 1
ATOM 906 C CA . LEU A 1 111 ? 12.954 0.279 -14.607 1.00 81.25 111 LEU A CA 1
ATOM 907 C C . LEU A 1 111 ? 14.267 -0.041 -15.327 1.00 81.25 111 LEU A C 1
ATOM 909 O O . LEU A 1 111 ? 14.360 0.182 -16.534 1.00 81.25 111 LEU A O 1
ATOM 913 N N . GLU A 1 112 ? 15.272 -0.545 -14.617 1.00 81.62 112 GLU A N 1
ATOM 914 C CA . GLU A 1 112 ? 16.531 -1.005 -15.205 1.00 81.62 112 GLU A CA 1
ATOM 915 C C . GLU A 1 112 ? 16.317 -2.207 -16.121 1.00 81.62 112 GLU A C 1
ATOM 917 O O . GLU A 1 112 ? 16.801 -2.210 -17.254 1.00 81.62 112 GLU A O 1
ATOM 922 N N . GLU A 1 113 ? 15.527 -3.186 -15.685 1.00 75.56 113 GLU A N 1
ATOM 923 C CA . GLU A 1 113 ? 15.182 -4.342 -16.505 1.00 75.56 113 GLU A CA 1
ATOM 924 C C . GLU A 1 113 ? 14.385 -3.943 -17.751 1.00 75.56 113 GLU A C 1
ATOM 926 O O . GLU A 1 113 ? 14.704 -4.385 -18.860 1.00 75.56 113 GLU A O 1
ATOM 931 N N . TYR A 1 114 ? 13.410 -3.043 -17.600 1.00 74.62 114 TYR A N 1
ATOM 932 C CA . TYR A 1 114 ? 12.680 -2.462 -18.722 1.00 74.62 114 TYR A CA 1
ATOM 933 C C . TYR A 1 114 ? 13.633 -1.77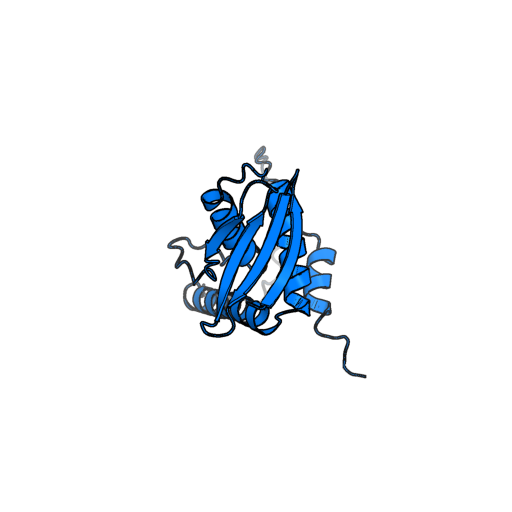0 -19.706 1.00 74.62 114 TYR A C 1
ATOM 935 O O . TYR A 1 114 ? 13.577 -2.029 -20.903 1.00 74.62 114 TYR A O 1
ATOM 943 N N . ARG A 1 115 ? 14.570 -0.941 -19.222 1.00 77.38 115 ARG A N 1
ATOM 944 C CA . ARG A 1 115 ? 15.572 -0.278 -20.078 1.00 77.38 115 ARG A CA 1
ATOM 945 C C . ARG A 1 115 ? 16.452 -1.282 -20.817 1.00 77.38 115 ARG A C 1
ATOM 947 O O . ARG A 1 115 ? 16.700 -1.093 -22.001 1.00 77.38 115 ARG A O 1
ATOM 954 N N . ARG A 1 116 ? 16.903 -2.341 -20.139 1.00 76.25 116 ARG A N 1
ATOM 955 C CA . ARG A 1 116 ? 17.745 -3.397 -20.721 1.00 76.25 116 ARG A CA 1
ATOM 956 C C . ARG A 1 116 ? 17.025 -4.155 -21.838 1.00 76.25 116 ARG A C 1
ATOM 958 O O . ARG A 1 116 ? 17.636 -4.460 -22.854 1.00 76.25 116 ARG A O 1
ATOM 965 N N . THR A 1 117 ? 15.747 -4.462 -21.643 1.00 68.69 117 THR A N 1
ATOM 966 C CA . THR A 1 117 ? 14.932 -5.252 -22.583 1.00 68.69 117 THR A CA 1
ATOM 967 C C . THR A 1 117 ? 14.357 -4.414 -23.728 1.00 68.69 117 THR A C 1
ATOM 969 O O . THR A 1 117 ? 14.221 -4.917 -24.837 1.00 68.69 117 THR A O 1
ATOM 972 N N . HIS A 1 118 ? 14.095 -3.124 -23.499 1.00 62.59 118 HIS A N 1
ATOM 973 C CA . HIS A 1 118 ? 13.505 -2.194 -24.471 1.00 62.59 118 HIS A CA 1
ATOM 974 C C . HIS A 1 118 ? 14.536 -1.230 -25.082 1.00 62.59 118 HIS A C 1
ATOM 976 O O . HIS A 1 118 ? 14.177 -0.136 -25.526 1.00 62.59 118 HIS A O 1
ATOM 982 N N . PHE A 1 119 ? 15.819 -1.609 -25.101 1.00 52.47 119 PHE A N 1
ATOM 983 C CA . PHE A 1 119 ? 16.905 -0.844 -25.722 1.00 52.47 119 PHE A CA 1
ATOM 984 C C . PHE A 1 119 ? 16.684 -0.766 -27.249 1.00 52.47 119 PHE A C 1
ATOM 986 O O . PHE A 1 119 ? 17.253 -1.524 -28.031 1.00 52.47 119 PHE A O 1
ATOM 993 N N . ARG A 1 120 ? 15.820 0.148 -27.707 1.00 42.56 120 ARG A N 1
ATOM 994 C CA . ARG A 1 120 ? 15.763 0.553 -29.115 1.00 42.56 120 ARG A CA 1
ATOM 995 C C . ARG A 1 120 ? 17.038 1.331 -29.414 1.00 42.56 120 ARG A C 1
ATOM 997 O O . ARG A 1 120 ? 17.313 2.335 -28.762 1.00 42.56 120 ARG A O 1
ATOM 1004 N N . ILE A 1 121 ? 17.797 0.859 -30.401 1.00 41.28 121 ILE A N 1
ATOM 1005 C CA . ILE A 1 121 ? 18.872 1.598 -31.068 1.00 41.28 121 ILE A CA 1
ATOM 1006 C C . ILE A 1 121 ? 18.370 3.030 -31.299 1.00 41.28 121 ILE A C 1
ATOM 1008 O O . ILE A 1 121 ? 17.424 3.236 -32.058 1.00 41.28 121 ILE A O 1
ATOM 1012 N N . GLN A 1 122 ? 18.958 4.019 -30.620 1.00 36.03 122 GLN A N 1
ATOM 1013 C CA . GLN A 1 122 ? 18.821 5.403 -31.055 1.00 36.03 122 GLN A CA 1
ATOM 1014 C C . GLN A 1 122 ? 19.578 5.494 -32.374 1.00 36.03 122 GLN A C 1
ATOM 1016 O O . GLN A 1 122 ? 20.806 5.559 -32.389 1.00 36.03 122 GLN A O 1
ATOM 1021 N N . SER A 1 123 ? 18.853 5.444 -33.489 1.00 36.69 123 SER A N 1
ATOM 1022 C CA . SER A 1 123 ? 19.370 5.928 -34.759 1.00 36.69 123 SER A CA 1
ATOM 1023 C C . SER A 1 123 ? 19.725 7.393 -34.542 1.00 36.69 123 SER A C 1
ATOM 1025 O O . SER A 1 123 ? 18.850 8.250 -34.449 1.00 36.69 123 SER A O 1
ATOM 1027 N N . TYR A 1 124 ? 21.014 7.663 -34.358 1.00 31.75 124 TYR A N 1
ATOM 1028 C CA . TYR A 1 124 ? 21.534 9.014 -34.366 1.00 31.75 124 TYR A CA 1
ATOM 1029 C C . TYR A 1 124 ? 21.380 9.506 -35.802 1.00 31.75 124 TYR A C 1
ATOM 1031 O O . TYR A 1 124 ? 22.167 9.141 -36.677 1.00 31.75 124 TYR A O 1
ATOM 1039 N N . GLU A 1 125 ? 20.337 10.284 -36.078 1.00 42.03 125 GLU A N 1
ATOM 1040 C CA . GLU A 1 125 ? 20.369 11.137 -37.255 1.00 42.03 125 GLU A CA 1
ATOM 1041 C C . GLU A 1 125 ? 21.467 12.165 -36.984 1.00 42.03 125 GLU A C 1
ATOM 1043 O O . GLU A 1 125 ? 21.299 13.103 -36.203 1.00 42.03 125 GLU A O 1
ATOM 1048 N N . GLY A 1 126 ? 22.647 11.913 -37.563 1.00 41.06 126 GLY A N 1
ATOM 1049 C CA . GLY A 1 126 ? 23.730 12.889 -37.623 1.00 41.06 126 GLY A CA 1
ATOM 1050 C C . GLY A 1 126 ? 23.203 14.227 -38.149 1.00 41.06 126 GLY A C 1
ATOM 1051 O O . GLY A 1 126 ? 22.149 14.248 -38.785 1.00 41.06 126 GLY A O 1
ATOM 1052 N N . PRO A 1 127 ? 23.898 15.343 -37.874 1.00 35.62 127 PRO A N 1
ATOM 1053 C CA . PRO A 1 127 ? 23.364 16.687 -38.072 1.00 35.62 127 PRO A CA 1
ATOM 1054 C C . PRO A 1 127 ? 22.730 16.819 -39.458 1.00 35.62 127 PRO A C 1
ATOM 1056 O O . PRO A 1 127 ? 23.426 16.790 -40.475 1.00 35.62 127 PRO A O 1
ATOM 1059 N N . GLN A 1 128 ? 21.399 16.923 -39.490 1.00 43.44 128 GLN A N 1
ATOM 1060 C CA . GLN A 1 128 ? 20.683 17.152 -40.731 1.00 43.44 128 GLN A CA 1
ATOM 1061 C C . GLN A 1 128 ? 21.062 18.552 -41.220 1.00 43.44 128 GLN A C 1
ATOM 1063 O O . GLN A 1 128 ? 20.768 19.558 -40.572 1.00 43.44 128 GLN A O 1
ATOM 1068 N N . GLY A 1 129 ? 21.761 18.614 -42.356 1.00 43.16 129 GLY A N 1
ATOM 1069 C CA . GLY A 1 129 ? 21.955 19.862 -43.089 1.00 43.16 129 GLY A CA 1
ATOM 1070 C C . GLY A 1 129 ? 20.602 20.508 -43.428 1.00 43.16 129 GLY A C 1
ATOM 1071 O O . GLY A 1 129 ? 19.573 19.828 -43.426 1.00 43.16 129 GLY A O 1
ATOM 1072 N N . PRO A 1 130 ? 20.562 21.819 -43.713 1.00 46.66 130 PRO A N 1
ATOM 1073 C CA . PRO A 1 130 ? 19.314 22.567 -43.779 1.00 46.66 130 PRO A CA 1
ATOM 1074 C C . PRO A 1 130 ? 18.504 22.165 -45.014 1.00 46.66 130 PRO A C 1
ATOM 1076 O O . PRO A 1 130 ? 18.707 22.699 -46.102 1.00 46.66 130 PRO A O 1
ATOM 1079 N N . SER A 1 131 ? 17.553 21.251 -44.842 1.00 39.12 131 SER A N 1
ATOM 1080 C CA . SER A 1 131 ? 16.543 20.958 -45.857 1.00 39.12 131 SER A CA 1
ATOM 1081 C C . SER A 1 131 ? 15.207 21.522 -45.399 1.00 39.12 131 SER A C 1
ATOM 1083 O O . SER A 1 131 ? 14.463 20.915 -44.637 1.00 39.12 131 SER A O 1
ATOM 1085 N N . ARG A 1 132 ? 14.933 22.743 -45.867 1.00 46.91 132 ARG A N 1
ATOM 1086 C CA . ARG A 1 132 ? 13.585 23.310 -45.931 1.00 46.91 132 ARG A CA 1
ATOM 1087 C C . ARG A 1 132 ? 12.681 22.340 -46.685 1.00 46.91 132 ARG A C 1
ATOM 1089 O O . ARG A 1 132 ? 12.954 22.082 -47.854 1.00 46.91 132 ARG A O 1
ATOM 1096 N N . VAL A 1 133 ? 11.580 21.909 -46.076 1.00 35.34 133 VAL A N 1
ATOM 1097 C CA . VAL A 1 133 ? 10.400 21.470 -46.828 1.00 35.34 133 VAL A CA 1
ATOM 1098 C C . VAL A 1 133 ? 9.148 21.991 -46.128 1.00 35.34 133 VAL A C 1
ATOM 1100 O O . VAL A 1 133 ? 8.936 21.773 -44.937 1.00 35.34 133 VAL A O 1
ATOM 1103 N N . GLU A 1 134 ? 8.380 22.755 -46.897 1.00 38.91 134 GLU A N 1
ATOM 1104 C CA . GLU A 1 134 ? 7.116 23.383 -46.538 1.00 38.91 134 GLU A CA 1
ATOM 1105 C C . GLU A 1 134 ? 5.975 22.360 -46.389 1.00 38.91 134 GLU A C 1
ATOM 1107 O O . GLU A 1 134 ? 5.983 21.264 -46.943 1.00 38.91 134 GLU A O 1
ATOM 1112 N N . SER A 1 135 ? 4.988 22.783 -45.606 1.00 41.28 135 SER A N 1
ATOM 1113 C CA . SER A 1 135 ? 3.726 22.153 -45.199 1.00 41.28 135 SER A CA 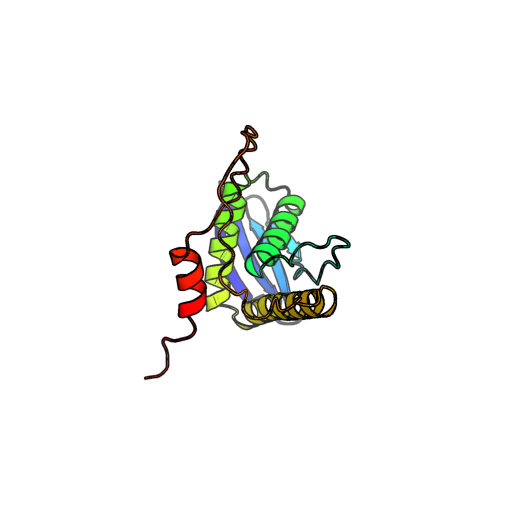1
ATOM 1114 C C . SER A 1 135 ? 2.815 21.601 -46.305 1.00 41.28 135 SER A C 1
ATOM 1116 O O . SER A 1 135 ? 2.718 22.241 -47.349 1.00 41.28 135 SER A O 1
ATOM 1118 N N . GLN A 1 136 ? 2.016 20.565 -45.967 1.00 34.97 136 GLN A N 1
ATOM 1119 C CA . GLN A 1 136 ? 0.535 20.440 -46.129 1.00 34.97 136 GLN A CA 1
ATOM 1120 C C . GLN A 1 136 ? 0.101 18.944 -46.089 1.00 34.97 136 GLN A C 1
ATOM 1122 O O . GLN A 1 136 ? 0.599 18.157 -46.884 1.00 34.97 136 GLN A O 1
ATOM 1127 N N . PHE A 1 137 ? -0.669 18.415 -45.119 1.00 30.34 137 PHE A N 1
ATOM 1128 C CA . PHE A 1 137 ? -2.151 18.342 -44.929 1.00 30.34 137 PHE A CA 1
ATOM 1129 C C . PHE A 1 137 ? -2.424 17.134 -43.965 1.00 30.34 137 PHE A C 1
ATOM 1131 O O . PHE A 1 137 ? -1.487 16.370 -43.737 1.00 30.34 137 PHE A O 1
ATOM 1138 N N . PRO A 1 138 ? -3.664 16.757 -43.557 1.00 39.12 138 PRO A N 1
ATOM 1139 C CA . PRO A 1 138 ? -4.839 17.487 -43.065 1.00 39.12 138 PRO A CA 1
ATOM 1140 C C . PRO A 1 138 ? -5.291 16.997 -41.651 1.00 39.12 138 PRO A C 1
ATOM 1142 O O . PRO A 1 138 ? -4.719 16.081 -41.068 1.00 39.12 138 PRO A O 1
ATOM 1145 N N . ASN A 1 139 ? -6.349 17.619 -41.115 1.00 44.28 139 ASN A N 1
ATOM 1146 C CA . ASN A 1 139 ? -7.070 17.274 -39.876 1.00 44.28 139 ASN A CA 1
ATOM 1147 C C . ASN 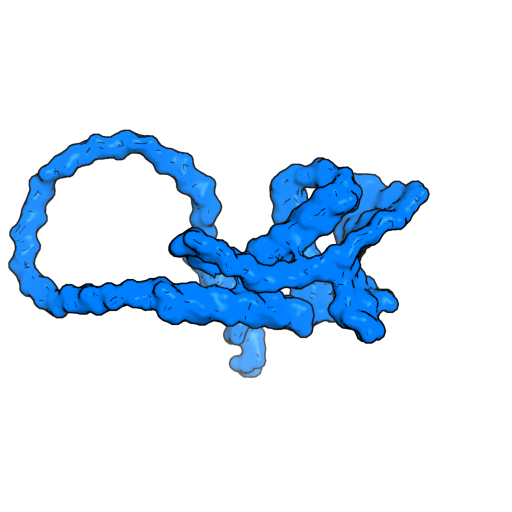A 1 139 ? -7.283 15.763 -39.632 1.00 44.28 139 ASN A C 1
ATOM 1149 O O . ASN A 1 139 ? -7.919 15.096 -40.447 1.00 44.28 139 ASN A O 1
ATOM 1153 N N . TYR A 1 140 ? -6.924 15.294 -38.431 1.00 35.72 140 TYR A N 1
ATOM 1154 C CA . TYR A 1 140 ? -7.595 14.174 -37.766 1.00 35.72 140 TYR A CA 1
ATOM 1155 C C . TYR A 1 140 ? -8.223 14.669 -36.465 1.00 35.72 140 TYR A C 1
ATOM 1157 O O . TYR A 1 140 ? -7.557 15.260 -35.615 1.00 35.72 140 TYR A O 1
ATOM 1165 N N . ALA A 1 141 ? -9.527 14.444 -36.357 1.00 37.78 141 ALA A N 1
ATOM 1166 C CA . ALA A 1 141 ? -10.322 14.719 -35.179 1.00 37.78 141 ALA A CA 1
ATOM 1167 C C . ALA A 1 141 ? -10.000 13.727 -34.044 1.00 37.78 141 ALA A C 1
ATOM 1169 O O . ALA A 1 141 ? -9.880 12.527 -34.274 1.00 37.78 141 ALA A O 1
ATOM 1170 N N . GLU A 1 142 ? -9.907 14.287 -32.837 1.00 44.59 142 GLU A N 1
ATOM 1171 C CA . GLU A 1 142 ? -10.484 13.782 -31.585 1.00 44.59 142 GLU A CA 1
ATOM 1172 C C . GLU A 1 142 ? -10.078 12.375 -31.094 1.00 44.59 142 GLU A C 1
ATOM 1174 O O . GLU A 1 142 ? -10.682 11.364 -31.433 1.00 44.59 142 GLU A O 1
ATOM 1179 N N . PHE A 1 143 ? -9.126 12.337 -30.153 1.00 32.91 143 PHE A N 1
ATOM 1180 C CA . PHE A 1 143 ? -9.188 11.423 -29.008 1.00 32.91 143 PHE A CA 1
ATOM 1181 C C . PHE A 1 143 ? -8.707 12.162 -27.757 1.00 32.91 143 PHE A C 1
ATOM 1183 O O . PHE A 1 143 ? -7.512 12.374 -27.545 1.00 32.91 143 PHE A O 1
ATOM 1190 N N . ASP A 1 144 ? -9.672 12.573 -26.938 1.00 39.12 144 ASP A N 1
ATOM 1191 C CA . ASP A 1 144 ? -9.455 13.179 -25.631 1.00 39.12 144 ASP A CA 1
ATOM 1192 C C . ASP A 1 144 ? -9.006 12.106 -24.628 1.00 39.12 144 ASP A C 1
ATOM 1194 O O . ASP A 1 144 ? -9.794 11.455 -23.940 1.00 39.12 144 ASP A O 1
ATOM 1198 N N . TYR A 1 145 ? -7.698 11.871 -24.586 1.00 35.91 145 TYR A N 1
ATOM 1199 C CA . TYR A 1 145 ? -7.065 11.141 -23.501 1.00 35.91 145 TYR A CA 1
ATOM 1200 C C . TYR A 1 145 ? -6.633 12.137 -22.426 1.00 35.91 145 TYR A C 1
ATOM 1202 O O . TYR A 1 145 ? -5.466 12.523 -22.343 1.00 35.91 145 TYR A O 1
ATOM 1210 N N . HIS A 1 146 ? -7.554 12.490 -21.529 1.00 38.25 146 HIS A N 1
ATOM 1211 C CA . HIS A 1 146 ? -7.213 13.029 -20.213 1.00 38.25 146 HIS A CA 1
ATOM 1212 C C . HIS A 1 146 ? -6.515 11.951 -19.356 1.00 38.25 146 HIS A C 1
ATOM 1214 O O . HIS A 1 146 ? -7.030 11.473 -18.342 1.00 38.25 146 HIS A O 1
ATOM 1220 N N . PHE A 1 147 ? -5.307 11.549 -19.760 1.00 39.69 147 PHE A N 1
ATOM 1221 C CA . PHE A 1 147 ? -4.323 11.029 -18.825 1.00 39.69 147 PHE A CA 1
ATOM 1222 C C . PHE A 1 147 ? -3.902 12.189 -17.929 1.00 39.69 147 PHE A C 1
ATOM 1224 O O . PHE A 1 147 ? -3.577 13.273 -18.405 1.00 39.69 147 PHE A O 1
ATOM 1231 N N . TYR A 1 148 ? -3.931 11.952 -16.621 1.00 43.50 148 TYR A N 1
ATOM 1232 C CA . TYR A 1 148 ? -3.305 12.816 -15.629 1.00 43.50 148 TYR A CA 1
ATOM 1233 C C . TYR A 1 148 ? -1.876 13.133 -16.094 1.00 43.50 148 TYR A C 1
ATOM 1235 O O . TYR A 1 148 ? -1.019 12.249 -16.087 1.00 43.50 148 TYR A O 1
ATOM 1243 N N . ASN A 1 149 ? -1.668 14.363 -16.562 1.00 42.62 149 ASN A N 1
ATOM 1244 C CA . ASN A 1 149 ? -0.400 14.876 -17.054 1.00 42.62 149 ASN A CA 1
ATOM 1245 C C . ASN A 1 149 ? 0.159 15.757 -15.929 1.00 42.62 149 ASN A C 1
ATOM 1247 O O . ASN A 1 149 ? -0.239 16.922 -15.833 1.00 42.62 149 ASN A O 1
ATOM 1251 N N . PRO A 1 150 ? 0.944 15.197 -14.987 1.00 43.62 150 PRO A N 1
ATOM 1252 C CA . PRO A 1 150 ? 1.530 15.998 -13.922 1.00 43.62 150 PRO A CA 1
ATOM 1253 C C . PRO A 1 150 ? 2.370 17.095 -14.570 1.00 43.62 150 PRO A C 1
ATOM 1255 O O . PRO A 1 150 ? 3.172 16.825 -15.466 1.00 43.62 150 PRO A O 1
ATOM 1258 N N . THR A 1 151 ? 2.149 18.341 -14.161 1.00 44.75 151 THR A N 1
ATOM 1259 C CA . THR A 1 151 ? 2.907 19.476 -14.691 1.00 44.75 151 THR A CA 1
ATOM 1260 C C . THR A 1 151 ? 4.388 19.309 -14.355 1.00 44.75 151 THR A C 1
ATOM 1262 O O . THR A 1 151 ? 4.738 18.657 -13.369 1.00 44.75 151 THR A O 1
ATOM 1265 N N . GLU A 1 152 ? 5.283 19.919 -15.140 1.00 47.28 152 GLU A N 1
ATOM 1266 C CA . GLU A 1 152 ? 6.727 19.897 -14.851 1.00 47.28 152 GLU A CA 1
ATOM 1267 C C . GLU A 1 152 ? 7.027 20.303 -13.396 1.00 47.28 152 GLU A C 1
ATOM 1269 O O . GLU A 1 152 ? 7.911 19.729 -12.770 1.00 47.28 152 GLU A O 1
ATOM 1274 N N . GLY A 1 153 ? 6.224 21.191 -12.796 1.00 42.53 153 GLY A N 1
ATOM 1275 C CA . GLY A 1 153 ? 6.330 21.560 -11.379 1.00 42.53 153 GLY A CA 1
ATOM 1276 C C . GLY A 1 153 ? 6.007 20.440 -10.373 1.00 42.53 153 GLY A C 1
ATOM 1277 O O . GLY A 1 153 ? 6.563 20.433 -9.274 1.00 42.53 153 GLY A O 1
ATOM 1278 N N . GLU A 1 154 ? 5.148 19.477 -10.721 1.00 48.56 154 GLU A N 1
ATOM 1279 C CA . GLU A 1 154 ? 4.885 18.287 -9.895 1.00 48.56 154 GLU A CA 1
ATOM 1280 C C . GLU A 1 154 ? 6.017 17.256 -10.017 1.00 48.56 154 GLU A C 1
ATOM 1282 O O . GLU A 1 154 ? 6.403 16.660 -9.014 1.00 48.56 154 GLU A O 1
ATOM 1287 N N . LEU A 1 155 ? 6.610 17.109 -11.208 1.00 47.59 155 LEU A N 1
ATOM 1288 C CA . LEU A 1 155 ? 7.767 16.231 -11.438 1.00 47.59 155 LEU A CA 1
ATOM 1289 C C . LEU A 1 155 ? 9.048 16.774 -10.786 1.00 47.59 155 LEU A C 1
ATOM 1291 O O . LEU A 1 155 ? 9.847 16.010 -10.249 1.00 47.59 155 LEU A O 1
ATOM 1295 N N . ILE A 1 156 ? 9.227 18.095 -10.789 1.00 47.28 156 ILE A N 1
ATOM 1296 C CA . ILE A 1 156 ? 10.371 18.772 -10.171 1.00 47.28 156 ILE A CA 1
ATOM 1297 C C . ILE A 1 156 ? 10.307 18.655 -8.640 1.00 47.28 156 ILE A C 1
ATOM 1299 O O . ILE A 1 156 ? 11.321 18.380 -8.008 1.00 47.28 156 ILE A O 1
ATOM 1303 N N . ASN A 1 157 ? 9.139 18.759 -8.002 1.00 47.12 157 ASN A N 1
ATOM 1304 C CA . ASN A 1 157 ? 9.076 18.600 -6.541 1.00 47.12 157 ASN A CA 1
ATOM 1305 C C . ASN A 1 157 ? 9.476 17.194 -6.058 1.00 47.12 157 ASN A C 1
ATOM 1307 O O . ASN A 1 157 ? 10.093 17.076 -4.999 1.00 47.12 157 ASN A O 1
ATOM 1311 N N . ASP A 1 158 ? 9.196 16.153 -6.845 1.00 45.25 158 ASP A N 1
ATOM 1312 C CA . ASP A 1 158 ? 9.627 14.785 -6.529 1.00 45.25 158 ASP A CA 1
ATOM 1313 C C . ASP A 1 158 ? 11.127 14.552 -6.814 1.00 45.25 158 ASP A C 1
ATOM 1315 O O . ASP A 1 158 ? 11.741 13.704 -6.172 1.00 45.25 158 ASP A O 1
ATOM 1319 N N . LEU A 1 159 ? 11.743 15.331 -7.714 1.00 43.59 159 LEU A N 1
ATOM 1320 C CA . LEU A 1 159 ? 13.181 15.280 -8.029 1.00 43.59 159 LEU A CA 1
ATOM 1321 C C . LEU A 1 159 ? 14.060 16.122 -7.081 1.00 43.59 159 LEU A C 1
ATOM 1323 O O . LEU A 1 159 ? 15.240 15.825 -6.921 1.00 43.59 159 LEU A O 1
ATOM 1327 N N . PHE A 1 160 ? 13.518 17.166 -6.443 1.00 44.00 160 PHE A N 1
ATOM 1328 C CA . PHE A 1 160 ? 14.311 18.132 -5.661 1.00 44.00 160 PHE A CA 1
ATOM 1329 C C . PHE A 1 160 ? 14.220 17.980 -4.132 1.00 44.00 160 PHE A C 1
ATOM 1331 O O . PHE A 1 160 ? 14.937 18.677 -3.408 1.00 44.00 160 PHE A O 1
ATOM 1338 N N . LEU A 1 161 ? 13.427 17.038 -3.612 1.00 45.41 161 LEU A N 1
ATOM 1339 C CA . LEU A 1 161 ? 13.471 16.671 -2.186 1.00 45.41 161 LEU A CA 1
ATOM 1340 C C . LEU A 1 161 ? 14.716 15.844 -1.803 1.00 45.41 161 LEU A C 1
ATOM 1342 O O . LEU A 1 161 ? 14.983 15.685 -0.616 1.00 45.41 161 LEU A O 1
ATOM 1346 N N . GLU A 1 162 ? 15.515 15.388 -2.774 1.00 46.25 162 GLU A N 1
ATOM 1347 C CA . GLU A 1 162 ? 16.785 14.680 -2.533 1.00 46.25 162 GLU A CA 1
ATOM 1348 C C . GLU A 1 162 ? 18.009 15.609 -2.367 1.00 46.25 162 GLU A C 1
ATOM 1350 O O . GLU A 1 162 ? 19.099 15.116 -2.106 1.00 46.25 162 GLU A O 1
ATOM 1355 N N . ASN A 1 163 ? 17.863 16.944 -2.436 1.00 40.88 163 ASN A N 1
ATOM 1356 C CA . ASN A 1 163 ? 19.009 17.874 -2.361 1.00 40.88 163 ASN A CA 1
ATOM 1357 C C . ASN A 1 163 ? 18.878 19.032 -1.351 1.00 40.88 163 ASN A C 1
ATOM 1359 O O . ASN A 1 163 ? 19.491 20.086 -1.513 1.00 40.88 163 ASN A O 1
ATOM 1363 N N . ARG A 1 164 ? 18.129 18.854 -0.259 1.00 42.44 164 ARG A N 1
ATOM 1364 C CA . ARG A 1 164 ? 18.204 19.771 0.896 1.00 42.44 164 ARG A CA 1
ATOM 1365 C C . ARG A 1 164 ? 18.432 19.006 2.190 1.00 42.44 164 ARG A C 1
ATOM 1367 O O . ARG A 1 164 ? 17.492 18.824 2.946 1.00 42.44 164 ARG A O 1
ATOM 1374 N N . ASN A 1 165 ? 19.665 18.542 2.399 1.00 40.41 165 ASN A N 1
ATOM 1375 C CA . ASN A 1 165 ? 20.269 18.304 3.723 1.00 40.41 165 ASN A CA 1
ATOM 1376 C C . ASN A 1 165 ? 21.802 18.137 3.623 1.00 40.41 165 ASN A C 1
ATOM 1378 O O . ASN A 1 165 ? 22.392 17.284 4.275 1.00 40.41 165 ASN A O 1
ATOM 1382 N N . PHE A 1 166 ? 22.453 18.965 2.807 1.00 40.31 166 PHE A N 1
ATOM 1383 C CA . PHE A 1 166 ? 23.890 19.219 2.917 1.00 40.31 166 PHE A CA 1
ATOM 1384 C C . PHE A 1 166 ? 24.130 20.709 2.688 1.00 40.31 166 PHE A C 1
ATOM 1386 O O . PHE A 1 166 ? 24.348 21.116 1.552 1.00 40.31 166 PHE A O 1
ATOM 1393 N N . VAL A 1 167 ? 23.959 21.505 3.747 1.00 35.28 167 VAL A N 1
ATOM 1394 C CA . VAL A 1 167 ? 24.940 22.443 4.335 1.00 35.28 167 VAL A CA 1
ATOM 1395 C C . VAL A 1 167 ? 24.498 22.688 5.775 1.00 35.28 167 VAL A C 1
ATOM 1397 O O . VAL A 1 167 ? 23.291 22.961 5.963 1.00 35.28 167 VAL A O 1
#

pLDDT: mean 71.08, std 21.59, range [30.34, 93.5]

InterPro domains:
  IPR009071 High mobility group box domain [PS50118] (51-125)
  IPR036910 High mobility group box domain superfamily [G3DSA:1.10.30.10] (49-141)
  IPR036910 High mobility group box domain superfamily [SSF47095] (52-122)

Sequence (167 aa):
MTHLSSIPVGRGHIIFVRNDDARDYYVLYYDGYGTQHVKYNIAGMESTENDKKPATAFILHRKSMQECFNILNLKLKRQDISKISKKIWKDLSKTDTQLIETIKESYRNALEEYRRTHFRIQSYEGPQGPSRVESQFPNYAEFDYHFYNPTEGELINDLFLENRNFV

Organism: NCBI:txid1213867

Foldseek 3Di:
DAWQDWDDDDQWIWTWDADPVVRWIKIWIGNPVDIDIDTQDLDADDPPPDLDADDALLVSQLVSQVVRCVVVVPPDDPVRSSVVSVRSLVSCVPRPVPSSVVSRVSNVVSNVVSCVVVVDPPPPPDDDDDDDDDDDDDDDDDDPPPDPDPPVVNVVVVVPVVPPDDD

Secondary structure (DSSP, 8-state):
-EEEEEEEETTEEEEEEEETTTTEEEEEEE-SS-EEEEEE--------SSSPPPPPHHHHHHHHHHHHHHHTT----HHHHHHHHHHHHHHHHHH-HHHHHHHHHHHHHHHHHHHHHS---------------------------------HHHHHHHHHTTSSS--

Radius of gyration: 21.72 Å; chains: 1; bounding box: 43×35×63 Å